Protein AF-A0A2D7Z8K0-F1 (afdb_monomer)

Secondary structure (DSSP, 8-state):
--HHHHHHHHHHHHHH-SS-B-HHHHHHHHT--HHHHHHHHHHHHHHHHH-TT-SEEEEEETTEEEEEE-GGGGGG-

Nearest PDB structures (foldseek):
  4i98-assembly1_B  TM=9.357E-01  e=6.094E-05  Streptococcus pneumoniae P1031
  4i98-assembly1_C  TM=9.110E-01  e=1.247E-04  Streptococcus pneumoniae P1031
  7rmw-assembly1_A  TM=7.265E-01  e=1.112E-02  Bacillus subtilis
  7rmw-assembly1_B  TM=6.736E-01  e=8.571E-03  Bacillus subtilis
  1p4a-assembly2_D  TM=6.478E-01  e=8.031E-03  Bacillus subtilis

Mean predicted aligned error: 4.39 Å

Structure (mmCIF, N/CA/C/O backbone):
data_AF-A0A2D7Z8K0-F1
#
_entry.id   AF-A0A2D7Z8K0-F1
#
loop_
_atom_site.group_PDB
_atom_site.id
_atom_site.type_symbol
_atom_site.label_atom_id
_atom_site.label_alt_id
_atom_site.label_comp_id
_atom_site.label_asym_id
_atom_site.label_entity_id
_atom_site.label_seq_id
_atom_site.pdbx_PDB_ins_code
_atom_site.Cartn_x
_atom_site.Cartn_y
_atom_site.Cartn_z
_atom_site.occupancy
_atom_site.B_iso_or_equiv
_atom_site.auth_seq_id
_atom_site.auth_comp_id
_atom_site.auth_asym_id
_atom_site.auth_atom_id
_atom_site.pdbx_PDB_model_num
ATOM 1 N N . MET A 1 1 ? -13.004 -6.859 4.410 1.00 78.62 1 MET A N 1
ATOM 2 C CA . MET A 1 1 ? -11.991 -7.063 3.362 1.00 78.62 1 MET A CA 1
ATOM 3 C C . MET A 1 1 ? -10.876 -7.878 3.975 1.00 78.62 1 MET A C 1
ATOM 5 O O . MET A 1 1 ? -10.515 -7.600 5.116 1.00 78.62 1 MET A O 1
ATOM 9 N N . ASP A 1 2 ? -10.413 -8.926 3.300 1.00 92.44 2 ASP A N 1
ATOM 10 C CA . ASP A 1 2 ? -9.242 -9.656 3.791 1.00 92.44 2 ASP A CA 1
ATOM 11 C C . ASP A 1 2 ? -7.951 -8.851 3.539 1.00 92.44 2 ASP A C 1
ATOM 13 O O . ASP A 1 2 ? -7.945 -7.863 2.803 1.00 92.44 2 ASP A O 1
ATOM 17 N N . LEU A 1 3 ? -6.856 -9.226 4.204 1.00 92.56 3 LEU A N 1
ATOM 18 C CA . LEU A 1 3 ? -5.607 -8.461 4.154 1.00 92.56 3 LEU A CA 1
ATOM 19 C C . LEU A 1 3 ? -4.940 -8.482 2.767 1.00 92.56 3 LEU A C 1
ATOM 21 O O . LEU A 1 3 ? -4.236 -7.536 2.410 1.00 92.56 3 LEU A O 1
ATOM 25 N N . ASP A 1 4 ? -5.133 -9.553 1.999 1.00 92.19 4 ASP A N 1
ATOM 26 C CA . ASP A 1 4 ? -4.547 -9.692 0.667 1.00 92.19 4 ASP A CA 1
ATOM 27 C C . ASP A 1 4 ? -5.341 -8.858 -0.349 1.00 92.19 4 ASP A C 1
ATOM 29 O O . ASP A 1 4 ? -4.748 -8.141 -1.153 1.00 92.19 4 ASP A O 1
ATOM 33 N N . GLU A 1 5 ? -6.668 -8.853 -0.235 1.00 94.69 5 GLU A N 1
ATOM 34 C CA . GLU A 1 5 ? -7.575 -7.979 -0.974 1.00 94.69 5 GLU A CA 1
ATOM 35 C C . GLU A 1 5 ? -7.298 -6.498 -0.661 1.00 94.69 5 GLU A C 1
ATOM 37 O O . GLU A 1 5 ? -7.182 -5.684 -1.580 1.00 94.69 5 GLU A O 1
ATOM 42 N N . ALA A 1 6 ? -7.107 -6.134 0.612 1.00 95.94 6 ALA A N 1
ATOM 43 C CA . ALA A 1 6 ? -6.717 -4.774 0.994 1.00 95.94 6 ALA A CA 1
ATOM 44 C C . ALA A 1 6 ? -5.363 -4.378 0.382 1.00 95.94 6 ALA A C 1
ATOM 46 O O . ALA A 1 6 ? -5.216 -3.271 -0.137 1.00 95.94 6 ALA A O 1
ATOM 47 N N . ALA A 1 7 ? -4.379 -5.284 0.395 1.00 94.94 7 ALA A N 1
ATOM 48 C CA . ALA A 1 7 ? -3.068 -5.044 -0.202 1.00 94.94 7 ALA A CA 1
ATOM 49 C C . ALA A 1 7 ? -3.149 -4.830 -1.723 1.00 94.94 7 ALA A C 1
ATOM 51 O O . ALA A 1 7 ? -2.472 -3.942 -2.240 1.00 94.94 7 ALA A O 1
ATOM 52 N N . SER A 1 8 ? -4.003 -5.577 -2.432 1.00 94.50 8 SER A N 1
ATOM 53 C CA . SER A 1 8 ? -4.250 -5.371 -3.866 1.00 94.50 8 SER A CA 1
ATOM 54 C C . SER A 1 8 ? -4.910 -4.022 -4.169 1.00 94.50 8 SER A C 1
ATOM 56 O O . SER A 1 8 ? -4.541 -3.363 -5.140 1.00 94.50 8 SER A O 1
ATOM 58 N N . HIS A 1 9 ? -5.842 -3.558 -3.332 1.00 96.06 9 HIS A N 1
ATOM 59 C CA . HIS A 1 9 ? -6.437 -2.228 -3.499 1.00 96.06 9 HIS A CA 1
ATOM 60 C C . HIS A 1 9 ? -5.437 -1.098 -3.220 1.00 96.06 9 HIS A C 1
ATOM 62 O O . HIS A 1 9 ? -5.405 -0.107 -3.952 1.00 96.06 9 HIS A O 1
ATOM 68 N N . VAL A 1 10 ? -4.583 -1.256 -2.202 1.00 96.06 10 VAL A N 1
ATOM 69 C CA . VAL A 1 10 ? -3.464 -0.335 -1.949 1.00 96.06 10 VAL A CA 1
ATOM 70 C C . VAL A 1 10 ? -2.519 -0.296 -3.151 1.00 96.06 10 VAL A C 1
ATOM 72 O O . VAL A 1 10 ? -2.140 0.791 -3.578 1.00 96.06 10 VAL A O 1
ATOM 75 N N . GLU A 1 11 ? -2.170 -1.447 -3.735 1.00 94.25 11 GLU A N 1
ATOM 76 C CA . GLU A 1 11 ? -1.323 -1.521 -4.935 1.00 94.25 11 GLU A CA 1
ATOM 77 C C . GLU A 1 11 ? -1.923 -0.723 -6.097 1.00 94.25 11 GLU A C 1
ATOM 79 O O . GLU A 1 11 ? -1.237 0.109 -6.687 1.00 94.25 11 GLU A O 1
ATOM 84 N N . ALA A 1 12 ? -3.216 -0.906 -6.376 1.00 94.50 12 ALA A N 1
ATOM 85 C CA . ALA A 1 12 ? -3.910 -0.175 -7.433 1.00 94.50 12 ALA A CA 1
ATOM 86 C C . ALA A 1 12 ? -3.927 1.348 -7.189 1.00 94.50 12 ALA A C 1
ATOM 88 O O . ALA A 1 12 ? -3.726 2.134 -8.121 1.00 94.50 12 ALA A O 1
ATOM 89 N N . LEU A 1 13 ? -4.127 1.785 -5.941 1.00 95.19 13 LEU A N 1
ATOM 90 C CA . LEU A 1 13 ? -4.073 3.206 -5.587 1.00 95.19 13 LEU A CA 1
ATOM 91 C C . LEU A 1 13 ? -2.670 3.787 -5.772 1.00 95.19 13 LEU A C 1
ATOM 93 O O . LEU A 1 13 ? -2.533 4.834 -6.401 1.00 95.19 13 LEU A O 1
ATOM 97 N N . LEU A 1 14 ? -1.640 3.105 -5.267 1.00 93.81 14 LEU A N 1
ATOM 98 C CA . LEU A 1 14 ? -0.252 3.552 -5.393 1.00 93.81 14 LEU A CA 1
ATOM 99 C C . LEU A 1 14 ? 0.228 3.549 -6.848 1.00 93.81 14 LEU A C 1
ATOM 101 O O . LEU A 1 14 ? 0.986 4.430 -7.230 1.00 93.81 14 LEU A O 1
ATOM 105 N N . PHE A 1 15 ? -0.224 2.595 -7.665 1.00 91.50 15 PHE A N 1
ATOM 106 C CA . PHE A 1 15 ? 0.130 2.515 -9.084 1.00 91.50 15 PHE A CA 1
ATOM 107 C C . PHE A 1 15 ? -0.483 3.655 -9.910 1.00 91.50 15 PHE A C 1
ATOM 109 O O . PHE A 1 15 ? 0.114 4.118 -10.877 1.00 91.50 15 PHE A O 1
ATOM 116 N N . THR A 1 16 ? -1.685 4.106 -9.546 1.00 90.00 16 THR A N 1
ATOM 117 C CA . THR A 1 16 ? -2.403 5.167 -10.274 1.00 90.00 16 THR A CA 1
ATOM 118 C C . THR A 1 16 ? -2.064 6.576 -9.793 1.00 90.00 16 THR A C 1
ATOM 120 O O . THR A 1 16 ? -2.401 7.542 -10.476 1.00 90.00 16 THR A O 1
ATOM 123 N N . HIS A 1 17 ? -1.425 6.719 -8.631 1.00 87.12 17 HIS A N 1
ATOM 124 C CA . HIS A 1 17 ? -1.078 8.016 -8.061 1.00 87.12 17 HIS A CA 1
ATOM 125 C C . HIS A 1 17 ? 0.374 8.391 -8.345 1.00 87.12 17 HIS A C 1
ATOM 127 O O . HIS A 1 17 ? 1.303 7.648 -8.060 1.00 87.12 17 HIS A O 1
ATOM 133 N N . GLU A 1 18 ? 0.572 9.616 -8.825 1.00 81.56 18 GLU A N 1
ATOM 134 C CA . GLU A 1 18 ? 1.900 10.173 -9.118 1.00 81.56 18 GLU A CA 1
ATOM 135 C C . GLU A 1 18 ? 2.669 10.617 -7.860 1.00 81.56 18 GLU A C 1
ATOM 137 O O . GLU A 1 18 ? 3.817 11.051 -7.941 1.00 81.56 18 GLU A O 1
ATOM 142 N N . LYS A 1 19 ? 2.028 10.577 -6.686 1.00 88.50 19 LYS A N 1
ATOM 143 C CA . LYS A 1 19 ? 2.580 11.057 -5.415 1.00 88.50 19 LYS A CA 1
ATOM 144 C C . LYS A 1 19 ? 2.409 10.012 -4.327 1.00 88.50 19 LYS A C 1
ATOM 146 O O . LYS A 1 19 ? 1.460 9.232 -4.346 1.00 88.50 19 LYS A O 1
ATOM 151 N N . ALA A 1 20 ? 3.308 10.067 -3.350 1.00 94.00 20 ALA A N 1
ATOM 152 C CA . ALA A 1 20 ? 3.226 9.229 -2.169 1.00 94.00 20 ALA A CA 1
ATOM 153 C C . ALA A 1 20 ? 1.920 9.483 -1.399 1.00 94.00 20 ALA A C 1
ATOM 155 O O . ALA A 1 20 ? 1.556 10.638 -1.172 1.00 94.00 20 ALA A O 1
ATOM 156 N N . LEU A 1 21 ? 1.254 8.407 -0.979 1.00 96.19 21 LEU A N 1
ATOM 157 C CA . LEU A 1 21 ? 0.033 8.448 -0.174 1.00 96.19 21 LEU A CA 1
ATOM 158 C C . LEU A 1 21 ? 0.339 8.053 1.269 1.00 96.19 21 LEU A C 1
ATOM 160 O O . LEU A 1 21 ? 0.957 7.018 1.528 1.00 96.19 21 LEU A O 1
ATOM 164 N N . SER A 1 22 ? -0.092 8.868 2.223 1.00 96.88 22 SER A N 1
ATOM 165 C CA . SER A 1 22 ? -0.007 8.537 3.646 1.00 96.88 22 SER A CA 1
ATOM 166 C C . SER A 1 22 ? -0.947 7.387 4.019 1.00 96.88 22 SER A C 1
ATOM 168 O O . SER A 1 22 ? -1.920 7.093 3.324 1.00 96.88 22 SER A O 1
ATOM 170 N N . VAL A 1 23 ? -0.677 6.739 5.156 1.00 96.69 23 VAL A N 1
ATOM 171 C CA . VAL A 1 23 ? -1.556 5.687 5.700 1.00 96.69 23 VAL A CA 1
ATOM 172 C C . VAL A 1 23 ? -2.971 6.218 5.941 1.00 96.69 23 VAL A C 1
ATOM 174 O O . VAL A 1 23 ? -3.931 5.523 5.623 1.00 96.69 23 VAL A O 1
ATOM 177 N N . SER A 1 24 ? -3.108 7.451 6.434 1.00 97.31 24 SER A N 1
ATOM 178 C CA . SER A 1 24 ? -4.408 8.082 6.673 1.00 97.31 24 SER A CA 1
ATOM 179 C C . SER A 1 24 ? -5.193 8.305 5.373 1.00 97.31 24 SER A C 1
ATOM 181 O O . SER A 1 24 ? -6.384 8.015 5.327 1.00 97.31 24 SER A O 1
ATOM 183 N N . GLU A 1 25 ? -4.536 8.735 4.288 1.00 96.69 25 GLU A N 1
ATOM 184 C CA . GLU A 1 25 ? -5.184 8.885 2.972 1.00 96.69 25 GLU A CA 1
ATOM 185 C C . GLU A 1 25 ? -5.609 7.536 2.376 1.00 96.69 25 GLU A C 1
ATOM 187 O O . GLU A 1 25 ? -6.676 7.429 1.770 1.00 96.69 25 GLU A O 1
ATOM 192 N N . LEU A 1 26 ? -4.783 6.497 2.539 1.00 96.44 26 LEU A N 1
ATOM 193 C CA . LEU A 1 26 ? -5.124 5.136 2.115 1.00 96.44 26 LEU A CA 1
ATOM 194 C C . LEU A 1 26 ? -6.318 4.597 2.911 1.00 96.44 26 LEU A C 1
ATOM 196 O O . LEU A 1 26 ? -7.230 4.018 2.324 1.00 96.44 26 LEU A O 1
ATOM 200 N N . ALA A 1 27 ? -6.331 4.824 4.226 1.00 97.19 27 ALA A N 1
ATOM 201 C CA . ALA A 1 27 ? -7.418 4.436 5.114 1.00 97.19 27 ALA A CA 1
ATOM 202 C C . ALA A 1 27 ? -8.739 5.110 4.713 1.00 97.19 27 ALA A C 1
ATOM 204 O O . ALA A 1 27 ? -9.741 4.427 4.508 1.00 97.19 27 ALA A O 1
ATOM 205 N N . GLU A 1 28 ? -8.721 6.429 4.501 1.00 97.12 28 GLU A N 1
ATOM 206 C CA . GLU A 1 28 ? -9.892 7.201 4.074 1.00 97.12 28 GLU A CA 1
ATOM 207 C C . GLU A 1 28 ? -10.452 6.700 2.736 1.00 97.12 28 GLU A C 1
ATOM 209 O O . GLU A 1 28 ? -11.646 6.424 2.619 1.00 97.12 28 GLU A O 1
ATOM 214 N N . ARG A 1 29 ? -9.590 6.529 1.728 1.00 95.31 29 ARG A N 1
ATOM 215 C CA . ARG A 1 29 ? -10.008 6.134 0.373 1.00 95.31 29 ARG A CA 1
ATOM 216 C C . ARG A 1 29 ? -10.533 4.708 0.286 1.00 95.31 29 ARG A C 1
ATOM 218 O O . ARG A 1 29 ? -11.376 4.431 -0.562 1.00 95.31 29 ARG A O 1
ATOM 225 N N . LEU A 1 30 ? -10.015 3.810 1.121 1.00 95.19 30 LEU A N 1
ATOM 226 C CA . LEU A 1 30 ? -10.390 2.395 1.128 1.00 95.19 30 LEU A CA 1
ATOM 227 C C . LEU A 1 30 ? -11.460 2.063 2.176 1.00 95.19 30 LEU A C 1
ATOM 229 O O . LEU A 1 30 ? -11.892 0.914 2.246 1.00 95.19 30 LEU A O 1
ATOM 233 N N . GLY A 1 31 ? -11.889 3.040 2.984 1.00 96.12 31 GLY A N 1
ATOM 234 C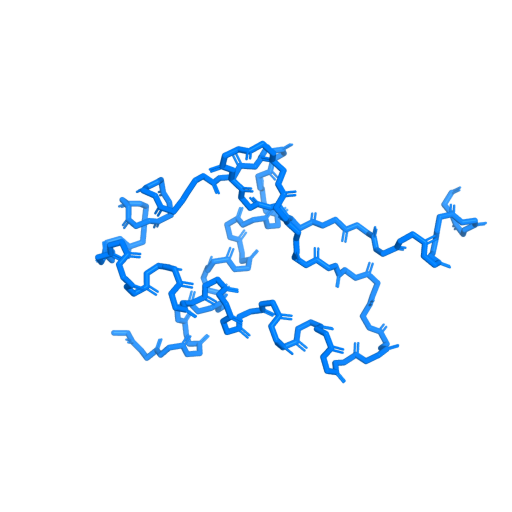 CA . GLY A 1 31 ? -12.823 2.809 4.087 1.00 96.12 31 GLY A CA 1
ATOM 235 C C . GLY A 1 31 ? -12.258 1.864 5.151 1.00 96.12 31 GLY A C 1
ATOM 236 O O . GLY A 1 31 ? -12.999 1.065 5.721 1.00 96.12 31 GLY A O 1
ATOM 237 N N . LEU A 1 32 ? -10.945 1.926 5.377 1.00 95.56 32 LEU A N 1
ATOM 238 C CA . LEU A 1 32 ? -10.206 1.107 6.335 1.00 95.56 32 LEU A CA 1
ATOM 239 C C . LEU A 1 32 ? -9.852 1.915 7.582 1.00 95.56 32 LEU A C 1
ATOM 241 O O . LEU A 1 32 ? -9.818 3.145 7.569 1.00 95.56 32 LEU A O 1
ATOM 245 N N . THR A 1 33 ? -9.516 1.220 8.662 1.00 97.38 33 THR A N 1
ATOM 246 C CA . THR A 1 33 ? -8.785 1.840 9.773 1.00 97.38 33 THR A CA 1
ATOM 247 C C . THR A 1 33 ? -7.325 2.089 9.386 1.00 97.38 33 THR A C 1
ATOM 249 O O . THR A 1 33 ? -6.770 1.415 8.517 1.00 97.38 33 THR A O 1
ATOM 252 N N . GLU A 1 34 ? -6.652 3.023 10.066 1.00 96.62 34 GLU A N 1
ATOM 253 C CA . GLU A 1 34 ? -5.217 3.259 9.831 1.00 96.62 34 GLU A CA 1
ATOM 254 C C . GLU A 1 34 ? -4.361 2.012 10.100 1.00 96.62 34 GLU A C 1
ATOM 256 O O . GLU A 1 34 ? -3.356 1.794 9.425 1.00 96.62 34 GLU A O 1
ATOM 261 N N . ILE A 1 35 ? -4.773 1.168 11.053 1.00 97.19 35 ILE A N 1
ATOM 262 C CA . ILE A 1 35 ? -4.087 -0.091 11.367 1.00 97.19 35 ILE A CA 1
ATOM 263 C C . ILE A 1 35 ? -4.198 -1.055 10.182 1.00 97.19 35 ILE A C 1
ATOM 265 O O . ILE A 1 35 ? -3.180 -1.553 9.711 1.00 97.19 35 ILE A O 1
ATOM 269 N N . GLU A 1 36 ? -5.406 -1.264 9.652 1.00 97.00 36 GLU A N 1
ATOM 270 C CA . GLU A 1 36 ? -5.635 -2.141 8.496 1.00 97.00 36 GLU A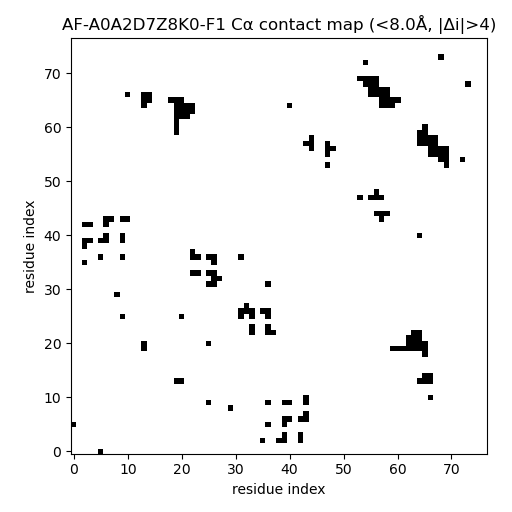 CA 1
ATOM 271 C C . GLU A 1 36 ? -4.929 -1.628 7.236 1.00 97.00 36 GLU A C 1
ATOM 273 O O . GLU A 1 36 ? -4.325 -2.412 6.504 1.00 97.00 36 GLU A O 1
ATOM 278 N N . ALA A 1 37 ? -4.956 -0.313 6.996 1.00 97.06 37 ALA A N 1
ATOM 279 C CA . ALA A 1 37 ? -4.250 0.303 5.877 1.00 97.06 37 ALA A CA 1
ATOM 280 C C . ALA A 1 37 ? -2.730 0.113 6.002 1.00 97.06 37 ALA A C 1
ATOM 282 O O . ALA A 1 37 ? -2.068 -0.273 5.036 1.00 97.06 37 ALA A O 1
ATOM 283 N N . ASN A 1 38 ? -2.165 0.320 7.196 1.00 96.81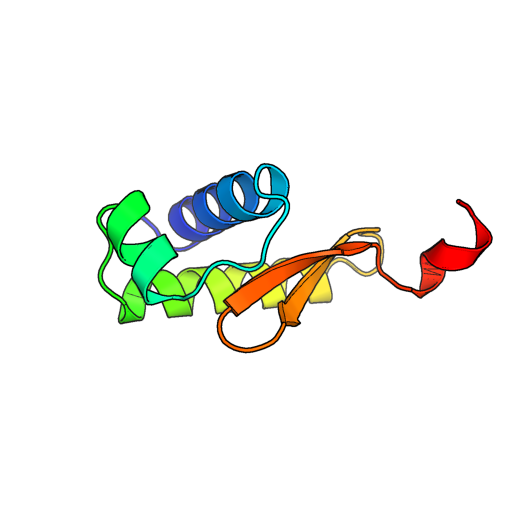 38 ASN A N 1
ATOM 284 C CA . ASN A 1 38 ? -0.747 0.076 7.438 1.00 96.81 38 ASN A CA 1
ATOM 285 C C . ASN A 1 38 ? -0.391 -1.409 7.274 1.00 96.81 38 ASN A C 1
ATOM 287 O O . ASN A 1 38 ? 0.600 -1.734 6.617 1.00 96.81 38 ASN A O 1
ATOM 291 N N . ASP A 1 39 ? -1.203 -2.321 7.806 1.00 97.44 39 ASP A N 1
ATOM 292 C CA . ASP A 1 39 ? -0.986 -3.761 7.665 1.00 97.44 39 ASP A CA 1
ATOM 293 C C . ASP A 1 39 ? -1.027 -4.197 6.196 1.00 97.44 39 ASP A C 1
ATOM 295 O O . ASP A 1 39 ? -0.171 -4.979 5.763 1.00 97.44 39 ASP A O 1
ATOM 299 N N . ALA A 1 40 ? -1.958 -3.649 5.408 1.00 97.00 40 ALA A N 1
ATOM 300 C CA . ALA A 1 40 ? -2.067 -3.882 3.970 1.00 97.00 40 ALA A CA 1
ATOM 301 C C . ALA A 1 40 ? -0.825 -3.380 3.218 1.00 97.00 40 ALA A C 1
ATOM 303 O O . ALA A 1 40 ? -0.254 -4.109 2.402 1.00 97.00 40 ALA A O 1
ATOM 304 N N . VAL A 1 41 ? -0.325 -2.186 3.551 1.00 96.44 41 VAL A N 1
ATOM 305 C CA . VAL A 1 41 ? 0.929 -1.653 2.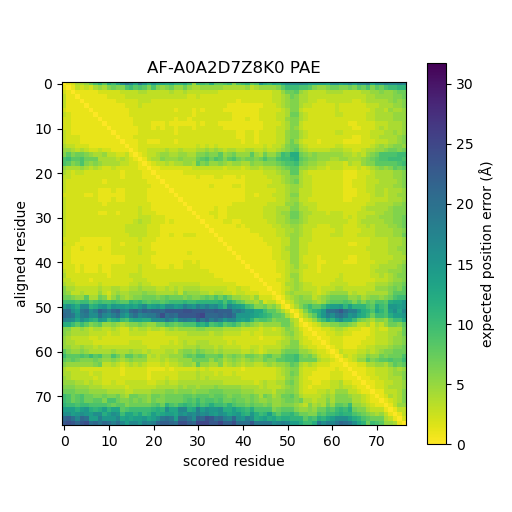994 1.00 96.44 41 VAL A CA 1
ATOM 306 C C . VAL A 1 41 ? 2.118 -2.554 3.339 1.00 96.44 41 VAL A C 1
ATOM 308 O O . VAL A 1 41 ? 2.907 -2.913 2.459 1.00 96.44 41 VAL A O 1
ATOM 311 N N . GL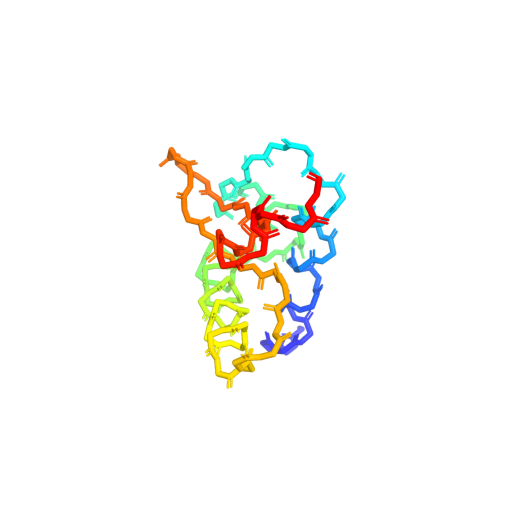N A 1 42 ? 2.252 -2.984 4.598 1.00 95.50 42 GLN A N 1
ATOM 312 C CA . GLN A 1 42 ? 3.336 -3.890 4.998 1.00 95.50 42 GLN A CA 1
ATOM 313 C C . GLN A 1 42 ? 3.212 -5.257 4.316 1.00 95.50 42 GLN A C 1
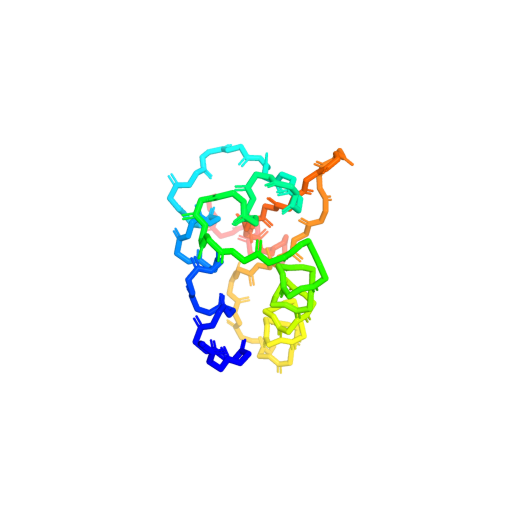ATOM 315 O O . GLN A 1 42 ? 4.222 -5.878 3.961 1.00 95.50 42 GLN A O 1
ATOM 320 N N . ARG A 1 43 ? 1.985 -5.746 4.107 1.00 94.25 43 ARG A N 1
ATOM 321 C CA . ARG A 1 43 ? 1.715 -6.977 3.360 1.00 94.25 43 ARG A CA 1
ATOM 322 C C . ARG A 1 43 ? 2.165 -6.852 1.909 1.00 94.25 43 ARG A C 1
ATOM 324 O O . ARG A 1 43 ? 2.879 -7.747 1.444 1.00 94.25 43 ARG A O 1
ATOM 331 N N . LEU A 1 44 ? 1.816 -5.752 1.243 1.00 92.81 44 LEU A N 1
ATOM 332 C CA . LEU A 1 44 ? 2.206 -5.456 -0.133 1.00 92.81 44 LEU A CA 1
ATOM 333 C C . LEU A 1 44 ? 3.729 -5.327 -0.267 1.00 92.81 44 LEU A C 1
ATOM 335 O O . LEU A 1 44 ? 4.339 -5.977 -1.116 1.00 92.81 44 LEU A O 1
ATOM 339 N N . LYS A 1 45 ? 4.378 -4.587 0.638 1.00 91.88 45 LYS A N 1
ATOM 340 C CA . LYS A 1 45 ? 5.842 -4.451 0.678 1.00 91.88 45 LYS A CA 1
ATOM 341 C C . LYS A 1 45 ? 6.541 -5.809 0.762 1.00 91.88 45 LYS A C 1
ATOM 343 O O . LYS A 1 45 ? 7.441 -6.091 -0.028 1.00 91.88 45 LYS A O 1
ATOM 348 N N . ARG A 1 46 ? 6.102 -6.688 1.672 1.00 90.38 46 ARG A N 1
ATOM 349 C CA . ARG A 1 46 ? 6.644 -8.057 1.794 1.00 90.38 46 ARG A CA 1
ATOM 350 C C . ARG A 1 46 ? 6.402 -8.892 0.536 1.00 90.38 46 ARG A C 1
ATOM 352 O O . ARG A 1 46 ? 7.236 -9.729 0.194 1.00 90.38 46 ARG A O 1
ATOM 359 N N . HIS A 1 47 ? 5.268 -8.695 -0.134 1.00 86.94 47 HIS A N 1
ATOM 360 C CA . HIS A 1 47 ? 4.935 -9.389 -1.377 1.00 86.94 47 HIS A CA 1
ATOM 361 C C . HIS A 1 47 ? 5.880 -8.998 -2.520 1.00 86.94 47 HIS A C 1
ATOM 363 O O . HIS A 1 47 ? 6.465 -9.884 -3.144 1.00 86.94 47 HIS A O 1
ATOM 369 N N . HIS A 1 48 ? 6.122 -7.697 -2.714 1.00 83.62 48 HIS A N 1
ATOM 370 C CA . HIS A 1 48 ? 7.088 -7.193 -3.700 1.00 83.62 48 HIS A CA 1
ATOM 371 C C . HIS A 1 48 ? 8.533 -7.598 -3.377 1.00 83.62 48 HIS A C 1
ATOM 373 O O . HIS A 1 48 ? 9.279 -7.958 -4.278 1.00 83.62 48 HIS A O 1
ATOM 379 N N . GLN A 1 49 ? 8.927 -7.632 -2.099 1.00 80.81 49 GLN A N 1
ATOM 380 C CA . GLN A 1 49 ? 10.280 -8.050 -1.699 1.00 80.81 49 GLN A CA 1
ATOM 381 C C . GLN A 1 49 ? 10.573 -9.535 -1.961 1.00 80.81 49 GLN A C 1
ATOM 383 O O . GLN A 1 49 ? 11.701 -9.893 -2.293 1.00 80.81 49 GLN A O 1
ATOM 388 N N . ARG A 1 50 ? 9.582 -10.420 -1.783 1.00 72.75 50 ARG A N 1
ATOM 389 C CA . ARG A 1 50 ? 9.766 -11.873 -1.963 1.00 72.75 50 ARG A CA 1
ATOM 390 C C . ARG A 1 50 ? 9.808 -12.287 -3.429 1.00 72.75 50 ARG A C 1
ATOM 392 O O . ARG A 1 50 ? 10.423 -13.298 -3.758 1.00 72.75 50 ARG A O 1
ATOM 399 N N . ARG A 1 51 ? 9.167 -11.524 -4.314 1.00 64.31 51 ARG A N 1
ATOM 400 C CA . ARG A 1 51 ? 9.242 -11.748 -5.757 1.00 64.31 51 ARG A CA 1
ATOM 401 C C . ARG A 1 51 ? 10.474 -11.025 -6.294 1.00 64.31 51 ARG A C 1
ATOM 403 O O . ARG A 1 51 ? 10.363 -9.913 -6.788 1.00 64.31 51 ARG A O 1
ATOM 410 N N . SER A 1 52 ? 11.642 -11.673 -6.253 1.00 52.25 52 SER A N 1
ATOM 411 C CA . SER A 1 52 ? 12.930 -11.121 -6.734 1.00 52.25 52 SER A CA 1
ATOM 412 C C . SER A 1 52 ? 12.984 -10.767 -8.236 1.00 52.25 52 SER A C 1
ATOM 414 O O . SER A 1 52 ? 14.064 -10.516 -8.762 1.00 52.25 52 SER A O 1
ATOM 416 N N . ILE A 1 53 ? 11.847 -10.814 -8.931 1.00 57.38 53 ILE A N 1
ATOM 417 C CA . ILE A 1 53 ? 11.671 -10.637 -10.377 1.00 57.38 53 ILE A CA 1
ATOM 418 C C . ILE A 1 53 ? 10.812 -9.387 -10.667 1.00 57.38 53 ILE A C 1
ATOM 420 O O . ILE A 1 53 ? 10.721 -8.946 -11.806 1.00 57.38 53 ILE A O 1
ATOM 424 N N . GLY A 1 54 ? 10.173 -8.789 -9.654 1.00 68.56 54 GLY A N 1
ATOM 425 C CA . GLY A 1 54 ? 9.355 -7.595 -9.853 1.00 68.56 54 GLY A CA 1
ATOM 426 C C . GLY A 1 54 ? 10.215 -6.367 -10.151 1.00 68.56 54 GLY A C 1
ATOM 427 O O . GLY A 1 54 ? 11.107 -6.040 -9.376 1.00 68.56 54 GLY A O 1
ATOM 428 N N . ALA A 1 55 ? 9.917 -5.657 -11.242 1.00 81.56 55 ALA A N 1
ATOM 429 C CA . ALA A 1 55 ? 10.520 -4.356 -11.535 1.00 81.56 55 ALA A CA 1
ATOM 430 C C . ALA A 1 55 ? 10.016 -3.241 -10.606 1.00 81.56 55 ALA A C 1
ATOM 432 O O . ALA A 1 55 ? 10.543 -2.141 -10.651 1.00 81.56 55 ALA A O 1
ATOM 433 N N . LEU A 1 56 ? 9.007 -3.515 -9.772 1.00 86.50 56 LEU A N 1
ATOM 434 C CA . LEU A 1 56 ? 8.337 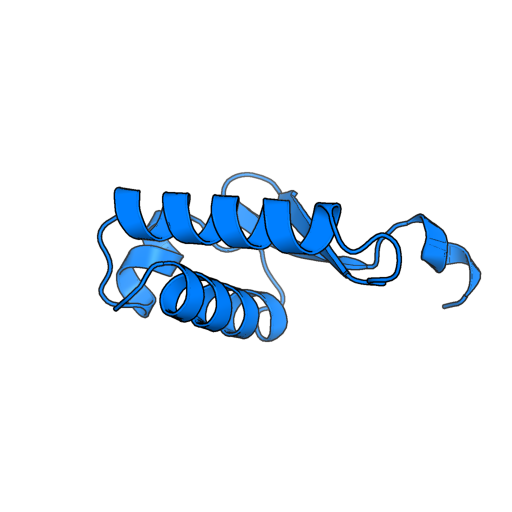-2.538 -8.917 1.00 86.50 56 LEU A CA 1
ATOM 435 C C . LEU A 1 56 ? 8.585 -2.845 -7.439 1.00 86.50 56 LEU A C 1
ATOM 437 O O . LEU A 1 56 ? 8.506 -4.003 -7.015 1.00 86.50 56 LEU A O 1
ATOM 441 N N . ARG A 1 57 ? 8.804 -1.800 -6.641 1.00 89.12 57 ARG A N 1
ATOM 442 C CA . ARG A 1 57 ? 8.966 -1.849 -5.184 1.00 89.12 57 ARG A CA 1
ATOM 443 C C . ARG A 1 57 ? 8.037 -0.854 -4.501 1.00 89.12 57 ARG A C 1
ATOM 445 O O . ARG A 1 57 ? 7.869 0.267 -4.962 1.00 89.12 57 ARG A O 1
ATOM 452 N N . VAL A 1 58 ? 7.506 -1.244 -3.345 1.00 92.00 58 VAL A N 1
ATOM 453 C CA . VAL A 1 58 ? 6.832 -0.311 -2.434 1.00 92.00 58 VAL A CA 1
ATOM 454 C C . VAL A 1 58 ? 7.870 0.302 -1.506 1.00 92.00 58 VAL A C 1
ATOM 456 O O . VAL A 1 58 ? 8.584 -0.422 -0.801 1.00 92.00 58 VAL A O 1
ATOM 459 N N . THR A 1 59 ? 7.963 1.626 -1.502 1.00 91.62 59 THR A N 1
ATOM 460 C CA . THR A 1 59 ? 8.917 2.370 -0.679 1.00 91.62 59 THR A CA 1
ATOM 461 C C . THR A 1 59 ? 8.236 3.509 0.064 1.00 91.62 59 THR A C 1
ATOM 463 O O . THR A 1 59 ? 7.156 3.964 -0.308 1.00 91.62 59 THR A O 1
ATOM 466 N N . GLU A 1 60 ? 8.871 3.940 1.145 1.00 92.50 60 GLU A N 1
ATOM 467 C CA . GLU A 1 60 ? 8.454 5.118 1.892 1.00 92.50 60 GLU A CA 1
ATOM 468 C C . GLU A 1 60 ? 9.121 6.352 1.273 1.00 92.50 60 GLU A C 1
ATOM 470 O O . GLU A 1 60 ? 10.334 6.358 1.045 1.00 92.50 60 GLU A O 1
ATOM 475 N N . ALA A 1 61 ? 8.325 7.379 0.986 1.00 89.94 61 ALA A N 1
ATOM 476 C CA . ALA A 1 61 ? 8.763 8.657 0.447 1.00 89.94 61 ALA A CA 1
ATOM 477 C C . ALA A 1 61 ? 8.128 9.789 1.268 1.00 89.94 61 ALA A C 1
ATOM 479 O O . ALA A 1 61 ? 6.922 10.048 1.212 1.00 89.94 61 ALA A O 1
ATOM 480 N N . GLY A 1 62 ? 8.948 10.466 2.073 1.00 87.88 62 GLY A N 1
ATOM 481 C CA . GLY A 1 62 ? 8.479 11.499 2.993 1.00 87.88 62 GLY A CA 1
ATOM 482 C C . GLY A 1 62 ? 7.597 10.920 4.102 1.00 87.88 62 GLY A C 1
ATOM 483 O O . GLY A 1 62 ? 8.101 10.246 4.990 1.00 87.88 62 GLY A O 1
ATOM 484 N N . LYS A 1 63 ? 6.293 11.226 4.068 1.00 87.81 63 LYS A N 1
ATOM 485 C CA . LYS A 1 63 ? 5.287 10.740 5.038 1.00 87.81 63 LYS A CA 1
ATOM 486 C C . LYS A 1 63 ? 4.312 9.720 4.437 1.00 87.81 63 LYS A C 1
ATOM 488 O O . LYS A 1 63 ? 3.270 9.445 5.029 1.00 87.81 63 LYS A O 1
ATOM 493 N N . GLY A 1 64 ? 4.604 9.225 3.239 1.00 94.56 64 GLY A N 1
ATOM 494 C CA . GLY A 1 64 ? 3.710 8.347 2.503 1.00 94.56 64 GLY A CA 1
ATOM 495 C C . GLY A 1 64 ? 4.433 7.198 1.828 1.00 94.56 64 GLY A C 1
ATOM 496 O O . GLY A 1 64 ? 5.654 7.065 1.886 1.00 94.56 64 GLY A O 1
ATOM 497 N N . TRP A 1 65 ? 3.639 6.376 1.167 1.00 95.88 65 TRP A N 1
ATOM 498 C CA . TRP A 1 65 ? 4.063 5.205 0.429 1.00 95.88 65 TRP A CA 1
ATOM 499 C C . TRP A 1 65 ? 3.892 5.455 -1.057 1.00 95.88 65 TRP A C 1
ATOM 501 O O . TRP A 1 65 ? 2.923 6.084 -1.476 1.00 95.88 65 TRP A O 1
ATOM 511 N N . ILE A 1 66 ? 4.838 4.965 -1.847 1.00 94.81 66 ILE A N 1
ATOM 512 C CA . ILE A 1 66 ? 4.826 5.054 -3.304 1.00 94.81 66 ILE A CA 1
ATOM 513 C C . ILE A 1 66 ? 5.308 3.734 -3.900 1.00 94.81 66 ILE A C 1
ATOM 515 O O . ILE A 1 66 ? 6.038 2.965 -3.259 1.00 94.81 66 ILE A O 1
ATOM 519 N N . LEU A 1 67 ? 4.864 3.467 -5.123 1.00 91.81 67 LEU A N 1
ATOM 520 C CA . LEU A 1 67 ? 5.305 2.339 -5.918 1.00 91.81 67 LEU A CA 1
ATOM 521 C C . LEU A 1 67 ? 6.275 2.847 -6.990 1.00 91.81 67 LEU A C 1
ATOM 523 O O . LEU A 1 67 ? 5.915 3.657 -7.836 1.00 91.81 67 LEU A O 1
ATOM 527 N N . GLU A 1 68 ? 7.522 2.397 -6.919 1.00 89.00 68 GLU A N 1
ATOM 528 C CA . GLU A 1 68 ? 8.618 2.871 -7.768 1.00 89.00 68 GLU A CA 1
ATOM 529 C C . GLU A 1 68 ? 9.266 1.712 -8.515 1.00 89.00 68 GLU A C 1
ATOM 531 O O . GLU A 1 68 ? 9.164 0.555 -8.099 1.00 89.00 68 GLU A O 1
ATOM 536 N N . ILE A 1 69 ? 9.981 2.024 -9.595 1.00 86.56 69 ILE A N 1
ATOM 537 C CA . ILE A 1 69 ? 10.813 1.042 -10.284 1.00 86.56 69 ILE A CA 1
ATOM 538 C C . ILE A 1 69 ? 12.033 0.735 -9.408 1.00 86.56 69 ILE A C 1
ATOM 540 O O . ILE A 1 69 ? 12.701 1.639 -8.907 1.00 86.56 69 ILE A O 1
ATOM 544 N N . ASP A 1 70 ? 12.321 -0.547 -9.191 1.00 84.81 70 ASP A N 1
ATOM 545 C CA . ASP A 1 70 ? 13.535 -0.965 -8.498 1.00 84.81 70 ASP A CA 1
ATOM 546 C C . ASP A 1 70 ? 14.751 -0.476 -9.294 1.00 84.81 70 ASP A C 1
ATOM 548 O O . ASP A 1 70 ? 14.875 -0.739 -10.490 1.00 84.81 70 ASP A O 1
ATOM 552 N N . SER A 1 71 ? 15.663 0.223 -8.615 1.00 80.44 71 SER A N 1
ATOM 553 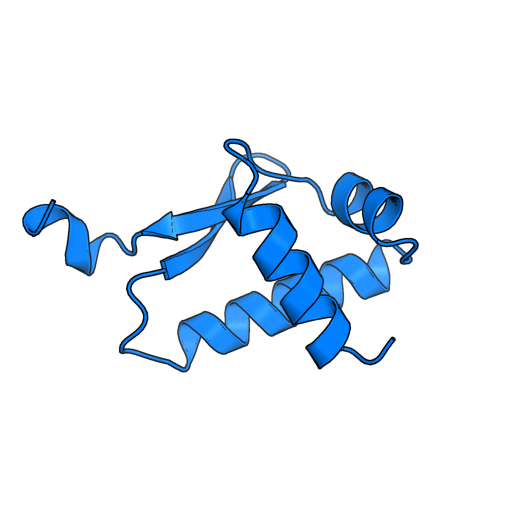C CA . SER A 1 71 ? 16.862 0.820 -9.205 1.00 80.44 71 SER A CA 1
ATOM 554 C C . SER A 1 71 ? 17.733 -0.179 -9.965 1.00 80.44 71 SER A C 1
ATOM 556 O O . SER A 1 71 ? 18.513 0.226 -10.810 1.00 80.44 71 SER A O 1
ATOM 558 N N . ARG A 1 72 ? 17.606 -1.487 -9.717 1.00 81.00 72 ARG A N 1
ATOM 559 C CA . ARG A 1 72 ? 18.265 -2.523 -10.534 1.00 81.00 72 ARG A CA 1
ATOM 560 C C . ARG A 1 72 ? 17.881 -2.476 -12.016 1.00 81.00 72 ARG A C 1
ATOM 562 O O . ARG A 1 72 ? 18.610 -3.023 -12.834 1.00 81.00 72 ARG A O 1
ATOM 569 N N . TRP A 1 73 ? 16.755 -1.850 -12.344 1.00 79.81 73 TRP A N 1
ATOM 570 C CA . TRP A 1 73 ? 16.251 -1.676 -13.704 1.00 79.81 73 TRP A CA 1
ATOM 571 C C . TRP A 1 73 ? 16.458 -0.255 -14.243 1.00 79.81 73 TRP A C 1
ATOM 573 O O . TRP A 1 73 ? 15.999 0.026 -15.346 1.00 79.81 73 TRP A O 1
ATOM 583 N N . SER A 1 74 ? 17.140 0.638 -13.507 1.00 73.12 74 SER A N 1
ATOM 584 C CA . SER A 1 74 ? 17.353 2.030 -13.941 1.00 73.12 74 SER A CA 1
ATOM 585 C C . SER A 1 74 ? 18.070 2.128 -15.283 1.00 73.12 74 SER A C 1
ATOM 587 O O . SER A 1 74 ? 17.762 3.009 -16.073 1.00 73.12 74 SER A O 1
ATOM 589 N N . ASP A 1 75 ? 18.986 1.200 -15.554 1.00 74.31 75 ASP A N 1
ATOM 590 C CA . ASP A 1 75 ? 19.833 1.215 -16.751 1.00 74.31 75 ASP A CA 1
ATOM 591 C C . ASP A 1 75 ? 19.111 0.673 -18.000 1.00 74.31 75 ASP A C 1
ATOM 593 O O . ASP A 1 75 ? 19.682 0.644 -19.088 1.00 74.31 75 ASP A O 1
ATOM 597 N N . CYS A 1 76 ? 17.869 0.198 -17.849 1.00 67.62 76 CYS A N 1
ATOM 598 C CA . CYS A 1 76 ? 17.038 -0.336 -18.932 1.00 67.62 76 CYS A CA 1
ATOM 599 C C . CYS A 1 76 ? 15.975 0.657 -19.442 1.00 67.62 76 CYS A C 1
ATOM 601 O O . CYS A 1 76 ? 15.193 0.274 -20.316 1.00 67.62 76 CYS A O 1
ATOM 603 N N . LEU A 1 77 ? 15.912 1.875 -18.888 1.00 57.97 77 LEU A N 1
ATOM 604 C CA . LEU A 1 77 ? 14.911 2.910 -19.194 1.00 57.97 77 LEU A CA 1
ATOM 605 C C . LEU A 1 77 ? 15.483 4.080 -19.998 1.00 57.97 77 LEU A C 1
ATOM 607 O O . LEU A 1 77 ? 16.658 4.443 -19.777 1.00 57.97 77 LEU A O 1
#

Solvent-accessible surface area (backbone atoms only — not comparable to full-atom values): 4339 Å² total; per-residue (Å²): 130,56,64,67,60,46,16,51,52,52,48,55,51,33,70,73,40,98,58,53,46,30,45,62,56,48,5,65,75,68,75,44,51,51,66,57,31,44,50,12,51,54,50,40,35,53,52,38,65,71,42,89,79,57,62,48,35,64,44,80,48,96,81,16,38,33,61,42,72,38,71,92,52,54,90,79,110

pLDDT: mean 88.96, std 10.21, range [52.25, 97.44]

Sequence (77 aa):
MDLDEAASHVEALLFTHEKALSVSELAERLGLTEIEANDAVQRLKRHHQRRSIGALRVTEAGKGWILEI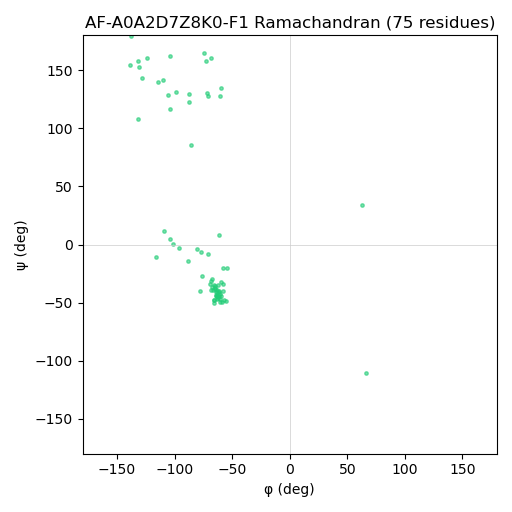DSRWSDCL

Foldseek 3Di:
DDLQVLLVVVVVVQVPDPDFDALVRSCVVVVHDSVSSVSSLVVNQVVQVVPPPDQWHWDDDDRGIHIDGDCVCVVVD

Radius of gyration: 12.28 Å; Cα contacts (8 Å, |Δi|>4): 96; chains: 1; bounding box: 33×23×31 Å